Protein AF-A0A7V9IIC5-F1 (afdb_monomer_lite)

Foldseek 3Di:
DDDPPVVVVVVLVVLVVLLVVLVVVLVVLVVCVVVVVDDPVRSVVSNVVSVVSNVVSVD

Structure (mmCIF, N/CA/C/O backbone):
data_AF-A0A7V9IIC5-F1
#
_entry.id   AF-A0A7V9IIC5-F1
#
loop_
_atom_site.group_PDB
_atom_site.id
_atom_site.type_symbol
_atom_site.label_atom_id
_atom_site.label_alt_id
_at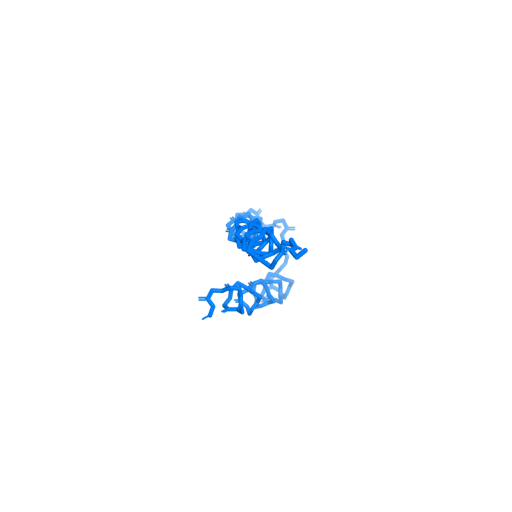om_site.label_comp_id
_atom_site.label_asym_id
_atom_site.label_entity_id
_atom_site.label_seq_id
_atom_site.pdbx_PDB_ins_code
_atom_site.Cartn_x
_atom_site.Cartn_y
_atom_site.Cartn_z
_atom_site.occupancy
_atom_site.B_iso_or_equiv
_atom_site.auth_seq_id
_atom_site.auth_comp_id
_atom_site.auth_asym_id
_atom_site.auth_atom_id
_atom_site.pdbx_PDB_model_num
ATOM 1 N N . MET A 1 1 ? 19.281 5.134 -35.274 1.00 45.03 1 MET A N 1
ATOM 2 C CA . MET A 1 1 ? 18.329 4.021 -35.060 1.00 45.03 1 MET A CA 1
ATOM 3 C C . MET A 1 1 ? 18.668 3.374 -33.728 1.00 45.03 1 MET A C 1
ATOM 5 O O . MET A 1 1 ? 19.335 2.350 -33.709 1.00 45.03 1 MET A O 1
ATOM 9 N N . THR A 1 2 ? 18.317 4.009 -32.616 1.00 48.03 2 THR A N 1
ATOM 10 C CA . THR A 1 2 ? 18.725 3.542 -31.284 1.00 48.03 2 THR A CA 1
ATOM 11 C C . THR A 1 2 ? 17.552 3.595 -30.317 1.00 48.03 2 THR A C 1
ATOM 13 O O . THR A 1 2 ? 16.809 4.571 -30.310 1.00 48.03 2 THR A O 1
ATOM 16 N N . SER A 1 3 ? 17.474 2.544 -29.498 1.00 60.34 3 SER A N 1
ATOM 17 C CA . SER A 1 3 ? 16.820 2.496 -28.184 1.00 60.34 3 SER A CA 1
ATOM 18 C C . SER A 1 3 ? 15.325 2.193 -28.072 1.00 60.34 3 SER A C 1
ATOM 20 O O . SER A 1 3 ? 14.708 2.681 -27.143 1.00 60.34 3 SER A O 1
ATOM 22 N N . THR A 1 4 ? 14.734 1.309 -28.879 1.00 69.06 4 THR A N 1
ATOM 23 C CA . THR A 1 4 ? 13.475 0.658 -28.437 1.00 69.06 4 THR A CA 1
ATOM 24 C C . THR A 1 4 ? 13.755 -0.294 -27.264 1.00 69.06 4 THR A C 1
ATOM 26 O O . THR A 1 4 ? 13.218 -0.101 -26.186 1.00 69.06 4 THR A O 1
ATOM 29 N N . GLY A 1 5 ? 14.740 -1.192 -27.393 1.00 74.00 5 GLY A N 1
ATOM 30 C CA . GLY A 1 5 ? 15.038 -2.177 -26.340 1.00 74.00 5 GLY A CA 1
ATOM 31 C C . GLY A 1 5 ? 15.612 -1.622 -25.027 1.00 74.00 5 GLY A C 1
ATOM 32 O O . GLY A 1 5 ? 15.523 -2.292 -24.007 1.00 74.00 5 GLY A O 1
ATOM 33 N N . ALA A 1 6 ? 16.196 -0.418 -25.029 1.00 73.44 6 ALA A N 1
ATOM 34 C CA . ALA A 1 6 ? 16.624 0.240 -23.788 1.00 73.44 6 ALA A CA 1
ATOM 35 C C . ALA A 1 6 ? 15.428 0.867 -23.052 1.00 73.44 6 ALA A C 1
ATOM 37 O O . ALA A 1 6 ? 15.306 0.695 -21.848 1.00 73.44 6 ALA A O 1
ATOM 38 N N . LEU A 1 7 ? 14.507 1.500 -23.791 1.00 79.00 7 LEU A N 1
ATOM 39 C CA . LEU A 1 7 ? 13.259 2.030 -23.235 1.00 79.00 7 LEU A CA 1
ATOM 40 C C . LEU A 1 7 ? 12.358 0.908 -22.695 1.00 79.00 7 LEU A C 1
ATOM 42 O O . LEU A 1 7 ? 11.724 1.084 -21.661 1.00 79.00 7 LEU A O 1
ATOM 46 N N . ASP A 1 8 ? 12.342 -0.255 -23.353 1.00 88.06 8 ASP A N 1
ATOM 47 C CA . ASP A 1 8 ? 11.606 -1.431 -22.875 1.00 88.06 8 ASP A CA 1
ATOM 48 C C . ASP A 1 8 ? 12.192 -1.982 -21.560 1.00 88.06 8 ASP A C 1
ATOM 50 O O . ASP A 1 8 ? 11.451 -2.432 -20.686 1.00 88.06 8 ASP A O 1
ATOM 54 N N . ALA A 1 9 ? 13.521 -1.937 -21.402 1.00 90.12 9 ALA A N 1
ATOM 55 C CA . ALA A 1 9 ? 14.196 -2.369 -20.180 1.00 90.12 9 ALA A CA 1
ATOM 56 C C . ALA A 1 9 ? 13.968 -1.393 -19.015 1.00 90.12 9 ALA A C 1
ATOM 58 O O . ALA A 1 9 ? 13.717 -1.845 -17.900 1.00 90.12 9 ALA A O 1
ATOM 59 N N . ASP A 1 10 ? 14.006 -0.084 -19.277 1.00 92.25 10 ASP A N 1
ATOM 60 C CA . ASP A 1 10 ? 13.693 0.945 -18.278 1.00 92.25 10 ASP A CA 1
ATOM 61 C C . ASP A 1 10 ? 12.228 0.827 -17.822 1.00 92.25 10 ASP A C 1
ATOM 63 O O . ASP A 1 10 ? 11.954 0.770 -16.627 1.00 92.25 10 ASP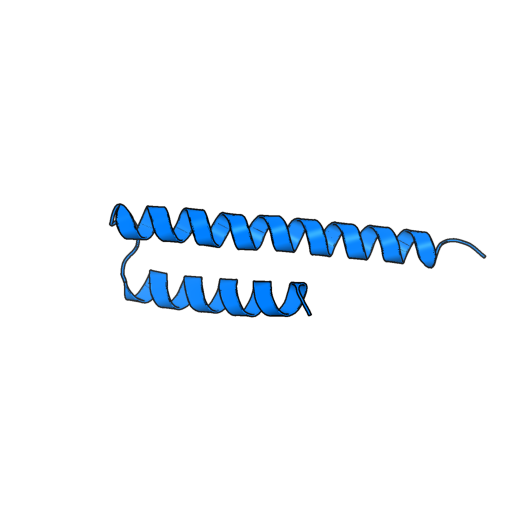 A O 1
ATOM 67 N N . ALA A 1 11 ? 11.289 0.652 -18.760 1.00 91.94 11 ALA A N 1
ATOM 68 C CA . ALA A 1 11 ? 9.878 0.438 -18.435 1.00 91.94 11 ALA A CA 1
ATOM 69 C C . ALA A 1 11 ? 9.647 -0.839 -17.606 1.00 91.94 11 ALA A C 1
ATOM 71 O O . ALA A 1 11 ? 8.820 -0.854 -16.693 1.00 91.94 11 ALA A O 1
ATOM 72 N N . LEU A 1 12 ? 10.383 -1.917 -17.895 1.00 93.19 12 LEU A N 1
ATOM 73 C CA . LEU A 1 12 ? 10.320 -3.141 -17.096 1.00 93.19 12 LEU A CA 1
ATOM 74 C C . LEU A 1 12 ? 10.894 -2.932 -15.687 1.00 93.19 12 LEU A C 1
ATOM 76 O O . LEU A 1 12 ? 10.334 -3.448 -14.719 1.00 93.19 12 LEU A O 1
ATOM 80 N N . ALA A 1 13 ? 11.986 -2.177 -15.562 1.00 94.81 13 ALA A N 1
ATOM 81 C CA . ALA A 1 13 ? 12.590 -1.854 -14.274 1.00 94.81 13 ALA A CA 1
ATOM 82 C C . ALA A 1 13 ? 11.646 -1.014 -13.397 1.00 94.81 13 ALA A C 1
ATOM 84 O O . ALA A 1 13 ? 11.500 -1.318 -12.210 1.00 94.81 13 ALA A O 1
ATOM 85 N N . ASP A 1 14 ? 10.954 -0.036 -13.988 1.00 95.12 14 ASP A N 1
ATOM 86 C CA . ASP A 1 14 ? 9.947 0.785 -13.308 1.00 95.12 14 ASP A CA 1
ATOM 87 C C . ASP A 1 14 ? 8.781 -0.075 -12.794 1.00 95.12 14 ASP A C 1
ATOM 89 O O . ASP A 1 14 ? 8.384 0.033 -11.631 1.00 95.12 14 ASP A O 1
ATOM 93 N N . LEU A 1 15 ? 8.274 -1.000 -13.620 1.00 95.62 15 LEU A N 1
ATOM 94 C CA . LEU A 1 15 ? 7.225 -1.941 -13.210 1.00 95.62 15 LEU A CA 1
ATOM 95 C C . LEU A 1 15 ? 7.694 -2.872 -12.084 1.00 95.62 15 LEU A C 1
ATOM 97 O O . LEU A 1 15 ? 6.943 -3.151 -11.146 1.00 95.62 15 LEU A O 1
ATOM 101 N N . GLU A 1 16 ? 8.937 -3.354 -12.128 1.00 95.75 16 GLU A N 1
ATOM 102 C CA . GLU A 1 16 ? 9.489 -4.154 -11.034 1.00 95.75 16 GLU A CA 1
ATOM 103 C C . GLU A 1 1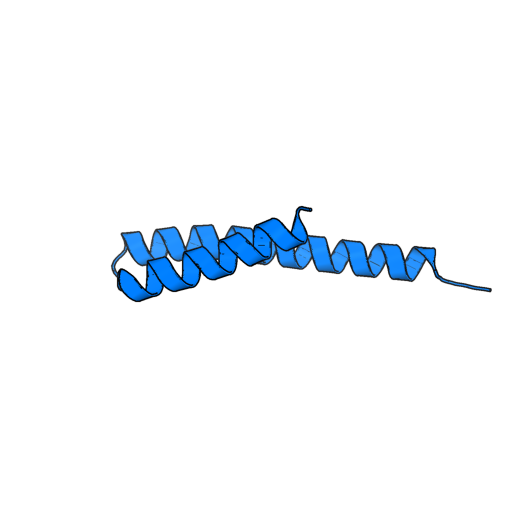6 ? 9.645 -3.354 -9.737 1.00 95.75 16 GLU A C 1
ATOM 105 O O . GLU A 1 16 ? 9.410 -3.895 -8.650 1.00 95.75 16 GLU A O 1
ATOM 110 N N . GLU A 1 17 ? 10.051 -2.088 -9.822 1.00 97.62 17 GLU A N 1
ATOM 111 C CA . GLU A 1 17 ? 10.136 -1.204 -8.664 1.00 97.62 17 GLU A CA 1
ATOM 112 C C . GLU A 1 17 ? 8.757 -0.943 -8.063 1.00 97.62 17 GLU A C 1
ATOM 114 O O . GLU A 1 17 ? 8.579 -1.148 -6.856 1.00 97.62 17 GLU A O 1
ATOM 119 N N . GLU A 1 18 ? 7.769 -0.607 -8.893 1.00 97.19 18 GLU A N 1
ATOM 120 C CA . GLU A 1 18 ? 6.393 -0.407 -8.444 1.00 97.19 18 GLU A CA 1
ATOM 121 C C . GLU A 1 18 ? 5.836 -1.685 -7.805 1.00 97.19 18 GLU A C 1
ATOM 123 O O . GLU A 1 18 ? 5.285 -1.643 -6.703 1.00 97.19 18 GLU A O 1
ATOM 128 N N . ARG A 1 19 ? 6.069 -2.857 -8.409 1.00 96.50 19 ARG A N 1
ATOM 129 C CA . ARG A 1 19 ? 5.688 -4.147 -7.816 1.00 96.50 19 ARG A CA 1
ATOM 130 C C . ARG A 1 19 ? 6.306 -4.340 -6.430 1.00 96.50 19 ARG A C 1
ATOM 132 O O . ARG A 1 19 ? 5.613 -4.759 -5.499 1.00 96.50 19 ARG A O 1
ATOM 139 N N . ARG A 1 20 ? 7.613 -4.093 -6.278 1.00 97.81 20 ARG A N 1
ATOM 140 C CA . ARG A 1 20 ? 8.308 -4.251 -4.986 1.00 9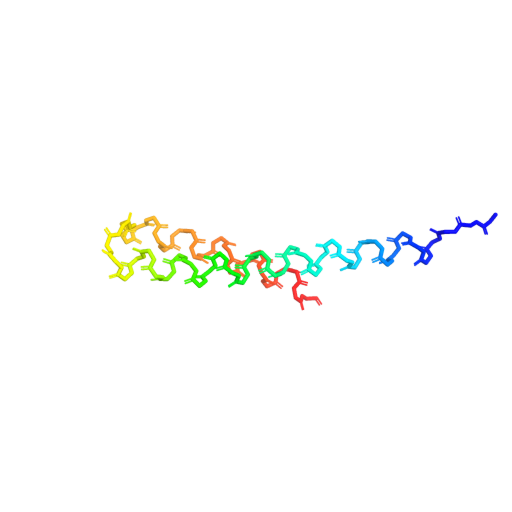7.81 20 ARG A CA 1
ATOM 141 C C . ARG A 1 20 ? 7.751 -3.295 -3.941 1.00 97.81 20 ARG A C 1
ATOM 143 O O . ARG A 1 20 ? 7.562 -3.716 -2.798 1.00 97.81 20 ARG A O 1
ATOM 150 N N . PHE A 1 21 ? 7.488 -2.052 -4.337 1.00 98.06 21 PHE A N 1
ATOM 151 C CA . PHE A 1 21 ? 6.867 -1.046 -3.490 1.00 98.06 21 PHE A CA 1
ATOM 152 C C . PHE A 1 21 ? 5.491 -1.516 -3.013 1.00 98.06 21 PHE A C 1
ATOM 154 O O . PHE A 1 21 ? 5.300 -1.669 -1.812 1.00 98.06 21 PHE A O 1
ATOM 161 N N . LEU A 1 22 ? 4.582 -1.866 -3.926 1.00 98.00 22 LEU A N 1
ATOM 162 C CA . LEU A 1 22 ? 3.211 -2.277 -3.599 1.00 98.00 22 LEU A CA 1
ATOM 163 C C . LEU A 1 22 ? 3.171 -3.484 -2.653 1.00 98.00 22 LEU A C 1
ATOM 165 O O . LEU A 1 22 ? 2.467 -3.474 -1.646 1.00 98.00 22 LEU A O 1
ATOM 169 N N . LEU A 1 23 ? 3.975 -4.515 -2.930 1.00 97.56 23 LEU A N 1
ATOM 170 C CA . LEU A 1 23 ? 4.031 -5.705 -2.076 1.00 97.56 23 LEU A CA 1
ATOM 171 C C . LEU A 1 23 ? 4.621 -5.408 -0.695 1.00 97.56 23 LEU A C 1
ATOM 173 O O . LEU A 1 23 ? 4.281 -6.089 0.271 1.00 97.56 23 LEU A O 1
ATOM 177 N N . ARG A 1 24 ? 5.545 -4.446 -0.592 1.00 98.38 24 ARG A N 1
ATOM 178 C CA . ARG A 1 24 ? 6.052 -3.986 0.702 1.00 98.38 24 ARG A CA 1
ATOM 179 C C . ARG A 1 24 ? 4.981 -3.202 1.450 1.00 98.38 24 ARG A C 1
ATOM 181 O O . ARG A 1 24 ? 4.749 -3.531 2.605 1.00 98.38 24 ARG A O 1
ATOM 188 N N . SER A 1 25 ? 4.314 -2.261 0.791 1.00 98.19 25 SER A N 1
ATOM 189 C CA . SER A 1 25 ? 3.250 -1.454 1.386 1.00 98.19 25 SER A CA 1
ATOM 190 C C . SER A 1 25 ? 2.108 -2.314 1.915 1.00 98.19 25 SER A C 1
ATOM 192 O O . SER A 1 25 ? 1.652 -2.065 3.016 1.00 98.19 25 SER A O 1
ATOM 194 N N . LEU A 1 26 ? 1.714 -3.383 1.213 1.00 98.50 26 LEU A N 1
ATOM 195 C CA . LEU A 1 26 ? 0.719 -4.339 1.722 1.00 98.50 26 LEU A CA 1
ATOM 196 C C . LEU A 1 26 ? 1.158 -5.007 3.033 1.00 98.50 26 LEU A C 1
ATOM 198 O O . LEU A 1 26 ? 0.386 -5.071 3.980 1.00 98.50 26 LEU A O 1
ATOM 202 N N . ARG A 1 27 ? 2.413 -5.471 3.112 1.00 98.56 27 ARG A N 1
ATOM 203 C CA . ARG A 1 27 ? 2.939 -6.088 4.343 1.00 98.56 27 ARG A CA 1
ATOM 204 C C . ARG A 1 27 ? 3.076 -5.091 5.484 1.00 98.56 27 ARG A C 1
ATOM 206 O O . ARG A 1 27 ? 2.950 -5.480 6.638 1.00 98.56 27 ARG A O 1
ATOM 213 N N . ASP A 1 28 ? 3.442 -3.855 5.169 1.00 98.56 28 ASP A N 1
ATOM 214 C CA . ASP A 1 28 ? 3.598 -2.805 6.168 1.00 98.56 28 ASP A CA 1
ATOM 215 C C . ASP A 1 28 ? 2.202 -2.379 6.679 1.00 98.56 28 ASP A C 1
ATOM 217 O O . ASP A 1 28 ? 2.001 -2.356 7.889 1.00 98.56 28 ASP A O 1
ATOM 221 N N . LEU A 1 29 ? 1.208 -2.245 5.791 1.00 98.69 29 LEU A N 1
ATOM 222 C CA . LEU A 1 29 ? -0.200 -1.985 6.119 1.00 98.69 29 LEU A CA 1
ATOM 223 C C . LEU A 1 29 ? -0.819 -3.082 7.001 1.00 98.69 29 LEU A C 1
ATOM 225 O O . LEU A 1 29 ? -1.509 -2.771 7.969 1.00 98.69 29 LEU A O 1
ATOM 229 N N . ASP A 1 30 ? -0.556 -4.360 6.707 1.00 98.62 30 ASP A N 1
ATOM 230 C CA . ASP A 1 30 ? -1.016 -5.471 7.553 1.00 98.62 30 ASP A CA 1
ATOM 231 C C . ASP A 1 30 ? -0.469 -5.344 8.987 1.00 98.62 30 ASP A C 1
ATOM 233 O O . ASP A 1 30 ? -1.208 -5.540 9.950 1.00 98.62 30 ASP A O 1
ATOM 237 N N . ARG A 1 31 ? 0.804 -4.951 9.151 1.00 98.75 31 ARG A N 1
ATOM 238 C CA . ARG A 1 31 ? 1.398 -4.743 10.484 1.00 98.75 31 ARG A CA 1
ATOM 239 C C . ARG A 1 31 ? 0.825 -3.526 11.198 1.00 98.75 31 ARG A C 1
ATOM 241 O O . ARG A 1 31 ? 0.626 -3.588 12.405 1.00 98.75 31 ARG A O 1
ATOM 248 N N . GLU A 1 32 ? 0.594 -2.433 10.478 1.00 98.69 32 GLU A N 1
ATOM 249 C CA . GLU A 1 32 ? -0.010 -1.215 11.030 1.00 98.69 32 GLU A CA 1
ATOM 250 C C . GLU A 1 32 ? -1.439 -1.486 11.524 1.00 98.69 32 GLU A C 1
ATOM 252 O O . GLU A 1 32 ? -1.811 -1.071 12.622 1.00 98.69 32 GLU A O 1
ATOM 257 N N . PHE A 1 33 ? -2.219 -2.267 10.772 1.00 98.69 33 PHE A N 1
ATOM 258 C CA . PHE A 1 33 ? -3.549 -2.698 11.198 1.00 98.69 33 PHE A CA 1
ATOM 259 C C . PHE A 1 33 ? -3.499 -3.629 12.418 1.00 98.69 33 PHE A C 1
ATOM 261 O O . PHE A 1 33 ? -4.240 -3.424 13.379 1.00 98.69 33 PHE A O 1
ATOM 268 N N . GLU A 1 34 ? -2.592 -4.612 12.432 1.00 98.50 34 GLU A N 1
ATOM 269 C CA . GLU A 1 34 ? -2.381 -5.490 13.594 1.00 98.50 34 GLU A CA 1
ATOM 270 C C . GLU A 1 34 ? -1.934 -4.722 14.851 1.00 98.50 34 GLU A C 1
ATOM 272 O O . GLU A 1 34 ? -2.302 -5.100 15.966 1.00 98.50 34 GLU A O 1
ATOM 277 N N . ALA A 1 35 ? -1.166 -3.640 14.685 1.00 98.56 35 ALA A N 1
ATOM 278 C CA . ALA A 1 35 ? -0.747 -2.751 15.767 1.00 98.56 35 ALA A CA 1
ATOM 279 C C . ALA A 1 35 ? -1.875 -1.830 16.270 1.00 98.56 35 ALA A C 1
ATOM 281 O O . ALA A 1 35 ? -1.761 -1.266 17.360 1.00 98.56 35 ALA A O 1
ATOM 282 N N . GLY A 1 36 ? -2.971 -1.706 15.513 1.00 98.56 36 GLY A N 1
ATOM 283 C CA . GLY A 1 36 ? -4.062 -0.773 15.792 1.00 98.56 36 GLY A CA 1
ATOM 284 C C . GLY A 1 36 ? -3.754 0.674 15.395 1.00 98.56 36 GLY A C 1
ATOM 285 O O . GLY A 1 36 ? -4.465 1.575 15.832 1.00 98.56 36 GLY A O 1
ATOM 286 N N . ASP A 1 37 ? -2.717 0.893 14.581 1.00 98.62 37 ASP A N 1
ATOM 287 C CA . ASP A 1 37 ? -2.317 2.216 14.084 1.00 98.62 37 ASP A CA 1
ATOM 288 C C . ASP A 1 37 ? -3.194 2.686 12.907 1.00 98.62 37 ASP A C 1
ATOM 290 O O . ASP A 1 37 ? -3.200 3.870 12.567 1.00 98.62 37 ASP A O 1
ATOM 294 N N . VAL A 1 38 ? -3.949 1.767 12.294 1.00 98.38 38 VAL A N 1
ATOM 295 C CA . VAL A 1 38 ? -4.871 2.027 11.179 1.00 98.38 38 VAL A CA 1
ATOM 296 C C . VAL A 1 38 ? -6.256 1.485 11.521 1.00 98.38 38 VAL A C 1
ATOM 298 O O . VAL A 1 38 ? -6.403 0.351 11.982 1.00 98.38 38 VAL A O 1
ATOM 301 N N . GLU A 1 39 ? -7.289 2.294 11.288 1.00 98.56 39 GLU A N 1
ATOM 302 C CA . GLU A 1 39 ? -8.678 1.885 11.486 1.00 98.56 39 GLU A CA 1
ATOM 303 C C . GLU A 1 39 ? -9.127 0.897 10.402 1.00 98.56 39 GLU A C 1
ATOM 305 O O . GLU A 1 39 ? -8.615 0.880 9.285 1.00 98.56 39 GLU A O 1
ATOM 310 N N . ARG A 1 40 ? -10.119 0.059 10.717 1.00 98.38 40 ARG A N 1
ATOM 311 C CA . ARG A 1 40 ? -10.553 -1.015 9.815 1.00 98.38 40 ARG A CA 1
ATOM 312 C C . ARG A 1 40 ? -11.013 -0.519 8.443 1.00 98.38 40 ARG A C 1
ATOM 314 O O . ARG A 1 40 ? -10.641 -1.118 7.439 1.00 98.38 40 ARG A O 1
ATOM 321 N N . ASP A 1 41 ? -11.813 0.542 8.407 1.00 98.50 41 ASP A N 1
ATOM 322 C CA . ASP A 1 41 ? -12.376 1.057 7.154 1.00 98.50 41 ASP A CA 1
ATOM 323 C C . ASP A 1 41 ? -11.269 1.625 6.242 1.00 98.50 41 ASP A C 1
ATOM 325 O O . ASP A 1 41 ? -11.293 1.428 5.021 1.00 98.50 41 ASP A O 1
ATOM 329 N N . ASP A 1 42 ? -10.251 2.255 6.841 1.00 98.31 42 ASP A N 1
ATOM 330 C CA . ASP A 1 42 ? -9.059 2.728 6.135 1.00 98.31 42 ASP A CA 1
ATOM 331 C C . ASP A 1 42 ? -8.196 1.558 5.647 1.00 98.31 42 ASP A C 1
ATOM 333 O O . ASP A 1 42 ? -7.765 1.550 4.492 1.00 98.31 42 ASP A O 1
ATOM 337 N N . TYR A 1 43 ? -7.984 0.541 6.491 1.00 98.62 43 TYR A N 1
ATOM 338 C CA . TYR A 1 43 ? -7.253 -0.673 6.124 1.00 98.62 43 TYR A CA 1
ATOM 339 C C . TYR A 1 43 ? -7.882 -1.365 4.914 1.00 98.62 43 TYR A C 1
ATOM 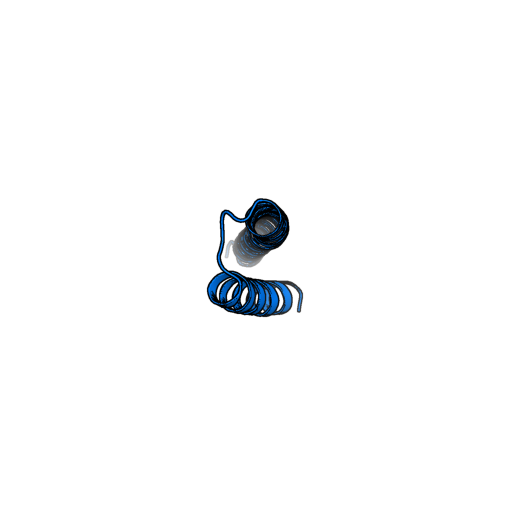341 O O . TYR A 1 43 ? -7.180 -1.642 3.940 1.00 98.62 43 TYR A O 1
ATOM 349 N N . ASP A 1 44 ? -9.194 -1.609 4.953 1.00 98.50 44 ASP A N 1
ATOM 350 C CA . ASP A 1 44 ? -9.913 -2.293 3.877 1.00 98.50 44 ASP A CA 1
ATOM 351 C C . ASP A 1 44 ? -9.798 -1.495 2.562 1.00 98.50 44 ASP A C 1
ATOM 353 O O . ASP A 1 44 ? -9.462 -2.057 1.517 1.00 98.50 44 ASP A O 1
ATOM 357 N N . THR A 1 45 ? -9.955 -0.167 2.625 1.00 98.38 45 THR A N 1
ATOM 358 C CA . THR A 1 45 ? -9.829 0.722 1.457 1.00 98.38 45 THR A CA 1
ATOM 359 C C . THR A 1 45 ? -8.416 0.711 0.862 1.00 98.38 45 THR A C 1
ATOM 361 O O . THR A 1 45 ? -8.245 0.547 -0.349 1.00 98.38 45 THR A O 1
ATOM 364 N N . LEU A 1 46 ? -7.386 0.878 1.698 1.00 98.25 46 LEU A N 1
ATOM 365 C CA . LEU A 1 46 ? -5.990 0.920 1.252 1.00 98.25 46 LEU A CA 1
ATOM 366 C C . LEU A 1 46 ? -5.534 -0.435 0.706 1.00 98.25 46 LEU A C 1
ATOM 368 O O . LEU A 1 46 ? -4.841 -0.504 -0.312 1.00 98.25 46 LEU A O 1
ATOM 372 N N . ARG A 1 47 ? -5.933 -1.525 1.364 1.00 98.38 47 ARG A N 1
ATOM 373 C CA . ARG A 1 47 ? -5.595 -2.885 0.949 1.00 98.38 47 ARG A CA 1
ATOM 374 C C . ARG A 1 47 ? -6.192 -3.222 -0.410 1.00 98.38 47 ARG A C 1
ATOM 376 O O . ARG A 1 47 ? -5.491 -3.821 -1.233 1.00 98.38 47 ARG A O 1
ATOM 383 N N . ASP A 1 48 ? -7.438 -2.834 -0.661 1.00 98.25 48 ASP A N 1
ATOM 384 C CA . ASP A 1 48 ? -8.087 -3.053 -1.952 1.00 98.25 48 ASP A CA 1
ATOM 385 C C . ASP A 1 48 ? -7.378 -2.277 -3.075 1.00 98.25 48 ASP A C 1
ATOM 387 O O . ASP A 1 48 ? -7.053 -2.872 -4.108 1.00 98.25 48 ASP A O 1
ATOM 391 N N . ASP A 1 49 ? -7.039 -0.998 -2.860 1.00 98.00 49 ASP A N 1
ATOM 392 C CA . ASP A 1 49 ? -6.303 -0.193 -3.849 1.00 98.00 49 ASP A CA 1
ATOM 393 C C . ASP A 1 49 ? -4.934 -0.806 -4.180 1.00 98.00 49 ASP A C 1
ATOM 395 O O . ASP A 1 49 ? -4.615 -1.075 -5.346 1.00 98.00 49 ASP A O 1
ATOM 399 N N . TYR A 1 50 ? -4.141 -1.125 -3.153 1.00 97.50 50 TYR A N 1
ATOM 400 C CA . TYR A 1 50 ? -2.834 -1.743 -3.356 1.00 97.50 50 TYR A CA 1
ATOM 401 C C . TYR A 1 50 ? -2.932 -3.106 -4.046 1.00 97.50 50 TYR A C 1
ATOM 403 O O . TYR A 1 50 ? -2.090 -3.428 -4.889 1.00 97.50 50 TYR A O 1
ATOM 411 N N . THR A 1 51 ? -3.962 -3.897 -3.740 1.00 96.69 51 THR A N 1
ATOM 412 C CA . THR A 1 51 ? -4.180 -5.208 -4.365 1.00 96.69 51 THR A CA 1
ATOM 413 C C . THR A 1 51 ? -4.513 -5.071 -5.851 1.00 96.69 51 THR A C 1
ATOM 415 O O . THR A 1 51 ? -3.924 -5.774 -6.677 1.00 96.69 51 THR A O 1
ATOM 418 N N . VAL A 1 52 ? -5.408 -4.148 -6.220 1.00 97.38 52 VAL A N 1
ATOM 419 C CA . VAL A 1 52 ? -5.768 -3.885 -7.625 1.00 97.38 52 VAL A CA 1
ATOM 420 C C . VAL A 1 52 ? -4.556 -3.401 -8.418 1.00 97.38 52 VAL A C 1
ATOM 422 O O . VAL A 1 52 ? -4.291 -3.893 -9.523 1.00 97.38 52 VAL A O 1
ATOM 425 N N . ARG A 1 53 ? -3.776 -2.477 -7.850 1.00 96.50 53 ARG A N 1
ATOM 426 C CA . ARG A 1 53 ? -2.552 -1.974 -8.483 1.00 96.50 53 ARG A CA 1
ATOM 427 C C . ARG A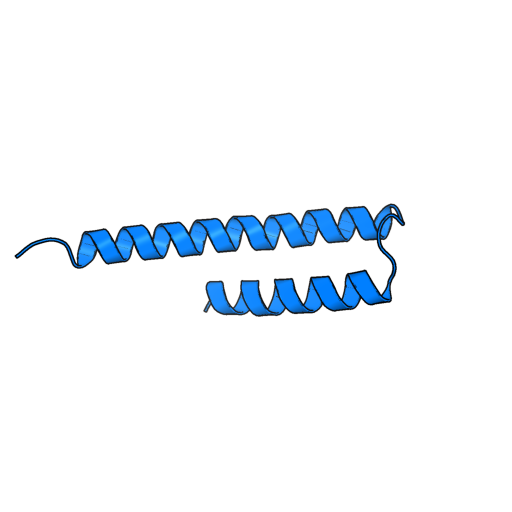 1 53 ? -1.507 -3.075 -8.647 1.00 96.50 53 ARG A C 1
ATOM 429 O O . ARG A 1 53 ? -0.961 -3.231 -9.736 1.00 96.50 53 ARG A O 1
ATOM 436 N N . ALA A 1 54 ? -1.291 -3.904 -7.625 1.00 94.25 54 ALA A N 1
ATOM 437 C CA . ALA A 1 54 ? -0.347 -5.017 -7.703 1.00 94.25 54 ALA A CA 1
ATOM 438 C C . ALA A 1 54 ? -0.761 -6.042 -8.770 1.00 94.25 54 ALA A C 1
ATOM 440 O O . ALA A 1 54 ? 0.080 -6.504 -9.538 1.00 94.25 54 ALA A O 1
ATOM 441 N N . ALA A 1 55 ? -2.055 -6.364 -8.866 1.00 94.12 55 ALA A N 1
ATOM 442 C CA . ALA A 1 55 ? -2.576 -7.252 -9.903 1.00 94.12 55 ALA A CA 1
ATOM 443 C C . ALA A 1 55 ? -2.411 -6.669 -11.316 1.00 94.12 55 ALA A C 1
ATOM 445 O O . ALA A 1 55 ? -2.185 -7.419 -12.263 1.00 94.12 55 ALA A O 1
ATOM 446 N N . THR A 1 56 ? -2.500 -5.344 -11.455 1.00 93.62 56 THR A N 1
ATOM 447 C CA . THR A 1 56 ? -2.295 -4.649 -12.734 1.00 93.62 56 THR A CA 1
ATOM 448 C C . THR A 1 56 ? -0.838 -4.726 -13.187 1.00 93.62 56 THR A C 1
ATOM 450 O O . THR A 1 56 ? -0.592 -4.995 -14.356 1.00 93.62 56 THR A O 1
ATOM 453 N N . VAL A 1 57 ? 0.119 -4.566 -12.268 1.00 91.56 57 VAL A N 1
ATOM 454 C CA . VAL A 1 57 ? 1.562 -4.659 -12.566 1.00 91.56 57 VAL A CA 1
ATOM 455 C C . VAL A 1 57 ? 2.015 -6.101 -12.856 1.00 91.56 57 VAL A C 1
ATOM 457 O O . VAL A 1 57 ? 3.003 -6.315 -13.550 1.00 91.56 57 VAL A O 1
ATOM 460 N N . LEU A 1 58 ? 1.312 -7.108 -12.325 1.00 84.25 58 LEU A N 1
ATOM 461 C CA . LEU A 1 58 ? 1.650 -8.530 -12.490 1.00 84.25 58 LEU A CA 1
ATOM 462 C C . LEU A 1 58 ? 1.070 -9.197 -13.750 1.00 84.25 58 LEU A C 1
ATOM 464 O O . LEU A 1 58 ? 1.377 -10.367 -13.991 1.00 84.25 58 LEU A O 1
ATOM 468 N N . ARG A 1 59 ? 0.191 -8.513 -14.487 1.00 79.06 59 ARG A N 1
ATOM 469 C CA . ARG A 1 59 ? -0.509 -9.053 -15.660 1.00 79.06 59 ARG A CA 1
ATOM 470 C C . ARG A 1 59 ? 0.331 -8.926 -16.925 1.00 79.06 59 ARG A C 1
ATOM 472 O O . ARG A 1 59 ? 0.296 -9.899 -17.711 1.00 79.06 59 ARG A O 1
#

Secondary structure (DSSP, 8-state):
---HHHHHHHHHHHHHHHHHHHHHHHHHHHHHHHHTSS-HHHHHHHHHHHHHHHHHHT-

pLDDT: mean 92.44, std 11.8, range [45.03, 98.75]

Radius of gyration: 15.57 Å; chains: 1; bounding box: 31×13×51 Å

Sequence (59 aa):
MTSTGALDADALADLEEERRFLLRSLRDLDREFEAGDVERDDYDTLRDDYTVRAATVLR